Protein AF-A0A0B6Y4W6-F1 (afdb_monomer)

pLDDT: mean 71.16, std 20.3, range [39.34, 98.06]

Organism: NCBI:txid1028688

Secondary structure (DSSP, 8-state):
-PPPPP-----GGG-----SS---HHHHHHHHHH-GGGGGGTGGGTHHHHHHHHHHHHHHHHTTS-----PPPHHHHHHHHHT--SSTHHHHTTS--

Structure (mmCIF, N/CA/C/O backbone):
data_AF-A0A0B6Y4W6-F1
#
_entry.id   AF-A0A0B6Y4W6-F1
#
loop_
_atom_site.group_PDB
_atom_site.id
_atom_site.type_symbol
_atom_site.label_atom_id
_atom_site.label_alt_id
_atom_site.label_comp_id
_atom_site.label_asym_id
_atom_site.label_entity_id
_atom_site.label_seq_id
_atom_site.pdbx_PDB_ins_code
_atom_site.Cartn_x
_atom_site.Cartn_y
_atom_site.Cartn_z
_atom_site.occupancy
_atom_site.B_iso_or_equiv
_atom_site.auth_seq_id
_atom_site.auth_comp_id
_atom_site.auth_asym_id
_atom_site.auth_atom_id
_atom_site.pdbx_PDB_model_num
ATOM 1 N N . LEU A 1 1 ? -38.966 0.577 16.180 1.00 54.22 1 LEU A N 1
ATOM 2 C CA . LEU A 1 1 ? -37.700 0.574 15.420 1.00 54.22 1 LEU A CA 1
ATOM 3 C C . LEU A 1 1 ? -36.661 -0.004 16.363 1.00 54.22 1 LEU A C 1
ATOM 5 O O . LEU A 1 1 ? -36.236 0.704 17.265 1.00 54.22 1 LEU A O 1
ATOM 9 N N . GLU A 1 2 ? -36.397 -1.307 16.277 1.00 63.56 2 GLU A N 1
ATOM 10 C CA . GLU A 1 2 ? -35.343 -1.939 17.081 1.00 63.56 2 GLU A CA 1
ATOM 11 C C . GLU A 1 2 ? -33.990 -1.388 16.623 1.00 63.56 2 GLU A C 1
ATOM 13 O O . GLU A 1 2 ? -33.701 -1.360 15.427 1.00 63.56 2 GLU A O 1
ATOM 18 N N . GLY A 1 3 ? -33.205 -0.863 17.564 1.00 72.12 3 GLY A N 1
ATOM 19 C CA . GLY A 1 3 ? -31.846 -0.416 17.292 1.00 72.12 3 GLY A CA 1
ATOM 20 C C . GLY A 1 3 ? -30.966 -1.635 17.061 1.00 72.12 3 GLY A C 1
ATOM 21 O O . GLY A 1 3 ? -30.940 -2.538 17.890 1.00 72.12 3 GLY A O 1
ATOM 22 N N . HIS A 1 4 ? -30.275 -1.683 15.928 1.00 79.50 4 HIS A N 1
ATOM 23 C CA . HIS A 1 4 ? -29.267 -2.709 15.701 1.00 79.50 4 HIS A CA 1
ATOM 24 C C . HIS A 1 4 ? -28.071 -2.457 16.625 1.00 79.50 4 HIS A C 1
ATOM 26 O O . HIS A 1 4 ? -27.545 -1.343 16.653 1.00 79.50 4 HIS A O 1
ATOM 32 N N . ASP A 1 5 ? -27.629 -3.488 17.343 1.00 86.62 5 ASP A N 1
ATOM 33 C CA . ASP A 1 5 ? -26.395 -3.427 18.123 1.00 86.62 5 ASP A CA 1
ATOM 34 C C . ASP A 1 5 ? -25.192 -3.293 17.180 1.00 86.62 5 ASP A C 1
ATOM 36 O O . ASP A 1 5 ? -24.924 -4.157 16.342 1.00 86.62 5 ASP A O 1
ATOM 40 N N . VAL A 1 6 ? -24.464 -2.182 17.309 1.00 92.69 6 VAL A N 1
ATOM 41 C CA . VAL A 1 6 ? -23.238 -1.904 16.550 1.00 92.69 6 VAL A CA 1
ATOM 42 C C . VAL A 1 6 ? -22.036 -2.215 17.431 1.00 92.69 6 VAL A C 1
ATOM 44 O O . VAL A 1 6 ? -21.902 -1.668 18.523 1.00 92.69 6 VAL A O 1
ATOM 47 N N . THR A 1 7 ? -21.133 -3.061 16.933 1.00 94.44 7 THR A N 1
ATOM 48 C CA . THR A 1 7 ? -19.864 -3.378 17.603 1.00 94.44 7 THR A CA 1
ATOM 49 C C . THR A 1 7 ? -18.684 -2.936 16.740 1.00 94.44 7 THR A C 1
ATOM 51 O O . THR A 1 7 ? -18.634 -3.244 15.550 1.00 94.44 7 THR A O 1
ATOM 54 N N . THR A 1 8 ? -17.724 -2.233 17.345 1.00 96.25 8 THR A N 1
ATOM 55 C CA . THR A 1 8 ? -16.516 -1.716 16.682 1.00 96.25 8 THR A CA 1
ATOM 56 C C . THR A 1 8 ? -15.283 -2.488 17.143 1.00 96.25 8 THR A C 1
ATOM 58 O O . THR A 1 8 ? -15.087 -2.674 18.342 1.00 96.25 8 THR A O 1
ATOM 61 N N . TYR A 1 9 ? -14.418 -2.875 16.202 1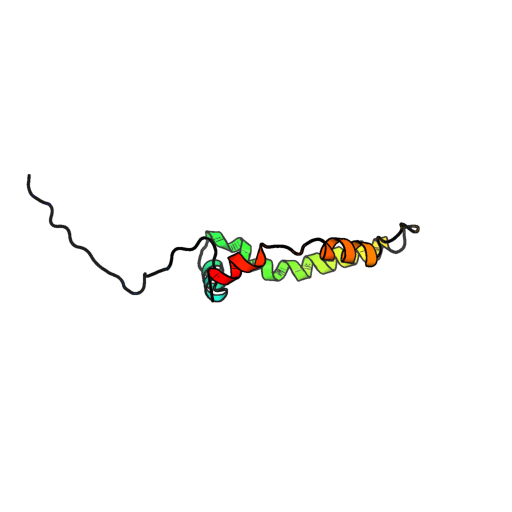.00 97.56 9 TYR A N 1
ATOM 62 C CA . TYR A 1 9 ? -13.138 -3.540 16.468 1.00 97.56 9 TYR A CA 1
ATOM 63 C C . TYR A 1 9 ? -11.980 -2.689 15.941 1.00 97.56 9 TYR A C 1
ATOM 65 O O . TYR A 1 9 ? -12.080 -2.105 14.862 1.00 97.56 9 TYR A O 1
ATOM 73 N N . VAL A 1 10 ? -10.888 -2.612 16.704 1.00 97.25 10 VAL A N 1
ATOM 74 C CA . VAL A 1 10 ? -9.723 -1.766 16.401 1.00 97.25 10 VAL A CA 1
ATOM 75 C C . VAL A 1 10 ? -8.476 -2.633 16.255 1.00 97.25 10 VAL A C 1
ATOM 77 O O . VAL A 1 10 ? -8.218 -3.481 17.105 1.00 97.25 10 VAL A O 1
ATOM 80 N N . PHE A 1 11 ? -7.689 -2.361 15.213 1.00 98.06 11 PHE A N 1
ATOM 81 C CA . PHE A 1 11 ? -6.428 -3.036 14.897 1.00 98.06 11 PHE A CA 1
ATOM 82 C C . PHE A 1 11 ? -5.289 -1.998 14.867 1.00 98.06 11 PHE A C 1
ATOM 84 O O . PHE A 1 11 ? -5.121 -1.294 13.866 1.00 98.06 11 PHE A O 1
ATOM 91 N N . PRO A 1 12 ? -4.538 -1.809 15.969 1.00 97.56 12 PRO A N 1
ATOM 92 C CA . PRO A 1 12 ? -3.479 -0.796 16.053 1.00 97.56 12 PRO A CA 1
ATOM 93 C C . PRO A 1 12 ? -2.369 -0.954 14.999 1.00 97.56 12 PRO A C 1
ATOM 95 O O . PRO A 1 12 ? -1.752 0.028 14.592 1.00 97.56 12 PRO A O 1
ATOM 98 N N . GLU A 1 13 ? -2.132 -2.173 14.522 1.00 97.44 13 GLU A N 1
ATOM 99 C CA . GLU A 1 13 ? -1.154 -2.508 13.486 1.00 97.44 13 GLU A CA 1
ATOM 100 C C . GLU A 1 13 ? -1.536 -2.000 12.087 1.00 97.44 13 GLU A C 1
ATOM 102 O O . GLU A 1 13 ? -0.681 -1.944 11.202 1.00 97.44 13 GLU A O 1
ATOM 107 N N . THR A 1 14 ? -2.798 -1.604 11.876 1.00 97.12 14 THR A N 1
ATOM 108 C CA . THR A 1 14 ? -3.284 -1.081 10.588 1.00 97.12 14 THR A CA 1
ATOM 109 C C . THR A 1 14 ? -3.333 0.447 10.536 1.00 97.12 14 THR A C 1
ATOM 111 O O . THR A 1 14 ? -3.919 1.009 9.611 1.00 97.12 14 THR A O 1
ATOM 114 N N . VAL A 1 15 ? -2.755 1.144 11.518 1.00 97.25 15 VAL A N 1
ATOM 115 C CA . VAL A 1 15 ? -2.677 2.612 11.515 1.00 97.25 15 VAL A CA 1
ATOM 116 C C . VAL A 1 15 ? -1.697 3.082 10.436 1.00 97.25 15 VAL A C 1
ATOM 118 O O . VAL A 1 15 ? -0.586 2.568 10.312 1.00 97.25 15 VAL A O 1
ATOM 121 N N . PHE A 1 16 ? -2.096 4.085 9.653 1.00 96.12 16 PHE A N 1
ATOM 122 C CA . PHE A 1 16 ? -1.257 4.689 8.618 1.00 96.12 16 PHE A CA 1
ATOM 123 C C . PHE A 1 16 ? -1.480 6.201 8.526 1.00 96.12 16 PHE A C 1
ATOM 125 O O . PHE A 1 16 ? -2.473 6.736 9.015 1.00 96.12 16 PHE A O 1
ATOM 132 N N . ILE A 1 17 ? -0.549 6.883 7.862 1.00 96.38 17 ILE A N 1
ATOM 133 C CA . ILE A 1 17 ? -0.642 8.309 7.547 1.00 96.38 17 ILE A CA 1
ATOM 134 C C . ILE A 1 17 ? -1.039 8.441 6.078 1.00 96.38 17 ILE A C 1
ATOM 136 O O . ILE A 1 17 ? -0.407 7.845 5.202 1.00 96.38 17 ILE A O 1
ATOM 140 N N . ALA A 1 18 ? -2.093 9.208 5.804 1.00 96.31 18 ALA A N 1
ATOM 141 C CA . ALA A 1 18 ? -2.467 9.555 4.440 1.00 96.31 18 ALA A CA 1
ATOM 142 C C . ALA A 1 18 ? -1.428 10.519 3.846 1.00 96.31 18 ALA A C 1
ATOM 144 O O . ALA A 1 18 ? -1.055 11.504 4.478 1.00 96.31 18 ALA A O 1
ATOM 145 N N . VAL A 1 19 ? -0.965 10.234 2.629 1.00 94.25 19 VAL A N 1
ATOM 146 C CA . VAL A 1 19 ? 0.063 11.019 1.933 1.00 94.25 19 VAL A CA 1
ATOM 147 C C . VAL A 1 19 ? -0.302 11.185 0.462 1.00 94.25 19 VAL A C 1
ATOM 149 O O . VAL A 1 19 ? -0.980 10.336 -0.112 1.00 94.25 19 VAL A O 1
ATOM 152 N N . THR A 1 20 ? 0.174 12.261 -0.162 1.00 95.75 20 THR A N 1
ATOM 153 C CA . THR A 1 20 ? 0.068 12.460 -1.618 1.00 95.75 20 THR A CA 1
ATOM 154 C C . THR A 1 20 ? 1.156 11.703 -2.383 1.00 95.75 20 THR A C 1
ATOM 156 O O . THR A 1 20 ? 0.939 11.308 -3.525 1.00 95.75 20 THR A O 1
ATOM 159 N N . ALA A 1 21 ? 2.306 11.460 -1.747 1.00 94.19 21 ALA A N 1
ATOM 160 C CA . ALA A 1 21 ? 3.410 10.660 -2.267 1.00 94.19 21 ALA A CA 1
ATOM 161 C C . ALA A 1 21 ? 4.182 9.991 -1.117 1.00 94.19 21 ALA A C 1
ATOM 163 O O . ALA A 1 21 ? 4.253 10.527 -0.008 1.00 94.19 21 ALA A O 1
ATOM 164 N N . TYR A 1 22 ? 4.775 8.822 -1.373 1.00 93.25 22 TYR A N 1
ATOM 165 C CA . TYR A 1 22 ? 5.616 8.148 -0.385 1.00 93.25 22 TYR A CA 1
ATOM 166 C C . TYR A 1 22 ? 6.914 8.924 -0.148 1.00 93.25 22 TYR A C 1
ATOM 168 O O . TYR A 1 22 ? 7.630 9.246 -1.088 1.00 93.25 22 TYR A O 1
ATOM 176 N N . GLN A 1 23 ? 7.240 9.159 1.122 1.00 94.12 23 GLN A N 1
ATOM 177 C CA . GLN A 1 23 ? 8.529 9.729 1.533 1.00 94.12 23 GLN A CA 1
ATOM 178 C C . GLN A 1 23 ? 9.559 8.628 1.831 1.00 94.12 23 GLN A C 1
ATOM 180 O O . GLN A 1 23 ? 10.724 8.712 1.454 1.00 94.12 23 GLN A O 1
ATOM 185 N N . ASN A 1 24 ? 9.121 7.541 2.477 1.00 92.38 24 ASN A N 1
ATOM 186 C CA . ASN A 1 2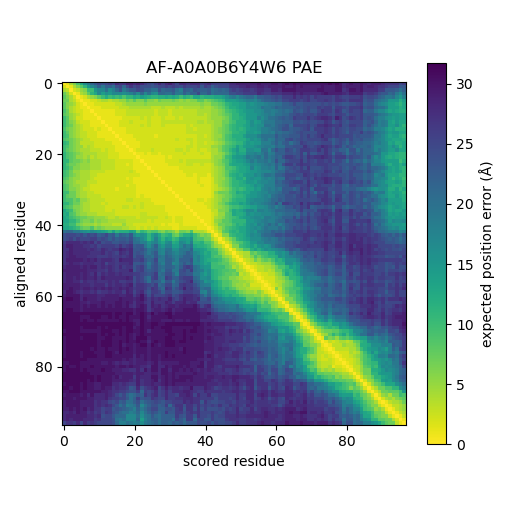4 ? 9.994 6.439 2.870 1.00 92.38 24 ASN A CA 1
ATOM 187 C C . ASN A 1 24 ? 10.203 5.442 1.713 1.00 92.38 24 ASN A C 1
ATOM 189 O O . ASN A 1 24 ? 9.267 4.773 1.259 1.00 92.38 24 ASN A O 1
ATOM 193 N N . GLN A 1 25 ? 11.455 5.291 1.276 1.00 93.50 25 GLN A N 1
ATOM 194 C CA . GLN A 1 25 ? 11.826 4.387 0.182 1.00 93.50 25 GLN A CA 1
ATOM 195 C C . GLN A 1 25 ? 11.667 2.903 0.534 1.00 93.50 25 GLN A C 1
ATOM 197 O O . GLN A 1 25 ? 11.322 2.108 -0.338 1.00 93.50 25 GLN A O 1
ATOM 202 N N . LEU A 1 26 ? 11.834 2.514 1.802 1.00 95.88 26 LEU A N 1
ATOM 203 C CA . LEU A 1 26 ? 11.595 1.134 2.238 1.00 95.88 26 LEU A CA 1
ATOM 204 C C . LEU A 1 26 ? 10.115 0.769 2.124 1.00 95.88 26 LEU A C 1
ATOM 206 O O . LEU A 1 26 ? 9.787 -0.322 1.666 1.00 95.88 26 LEU A O 1
ATOM 210 N N . ILE A 1 27 ? 9.219 1.699 2.471 1.00 95.81 27 ILE A N 1
ATOM 211 C CA . ILE A 1 27 ? 7.777 1.512 2.272 1.00 95.81 27 ILE A CA 1
ATOM 212 C C . ILE A 1 27 ? 7.453 1.446 0.782 1.00 95.81 27 ILE A C 1
ATOM 214 O O . ILE A 1 27 ? 6.702 0.569 0.367 1.00 95.81 27 ILE A O 1
ATOM 218 N N . THR A 1 28 ? 8.050 2.318 -0.031 1.00 95.44 28 THR A N 1
ATOM 219 C CA . THR A 1 28 ? 7.869 2.298 -1.491 1.00 95.44 28 THR A CA 1
ATOM 220 C C . THR A 1 28 ? 8.278 0.948 -2.076 1.00 95.44 28 THR A C 1
ATOM 222 O O . THR A 1 28 ? 7.488 0.322 -2.783 1.00 95.44 28 THR A O 1
ATOM 225 N N . LYS A 1 29 ? 9.461 0.443 -1.708 1.00 94.69 29 LYS A N 1
ATOM 226 C CA . LYS A 1 29 ? 9.944 -0.878 -2.119 1.00 94.69 29 LYS A CA 1
ATOM 227 C C . LYS A 1 29 ? 9.014 -1.996 -1.654 1.00 94.69 29 LYS A C 1
ATOM 229 O O . LYS A 1 29 ? 8.570 -2.788 -2.476 1.00 94.69 29 LYS A O 1
ATOM 234 N N . LEU A 1 30 ? 8.634 -2.009 -0.375 1.00 96.50 30 LEU A N 1
ATOM 235 C CA . LEU A 1 30 ? 7.693 -2.994 0.164 1.00 96.50 30 LEU A CA 1
ATOM 236 C C . LEU A 1 30 ? 6.367 -2.994 -0.610 1.00 96.50 30 LEU A C 1
ATOM 238 O O . LEU A 1 30 ? 5.816 -4.058 -0.903 1.00 96.50 30 LEU A O 1
ATOM 242 N N . LYS A 1 31 ? 5.853 -1.807 -0.955 1.00 96.50 31 LYS A N 1
ATOM 243 C CA . LYS A 1 31 ? 4.622 -1.650 -1.736 1.00 96.50 31 LYS A CA 1
ATOM 244 C C . LYS A 1 31 ? 4.794 -2.155 -3.171 1.00 96.50 31 LYS A C 1
ATOM 246 O O . LYS A 1 31 ? 3.893 -2.843 -3.642 1.00 96.50 31 LYS A O 1
ATOM 251 N N . ILE A 1 32 ? 5.921 -1.889 -3.833 1.00 95.44 32 ILE A N 1
ATOM 252 C CA . ILE A 1 32 ? 6.240 -2.426 -5.172 1.00 95.4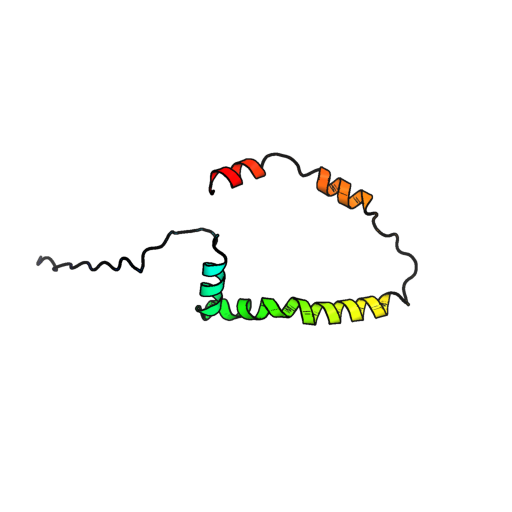4 32 ILE A CA 1
ATOM 253 C C . ILE A 1 32 ? 6.342 -3.960 -5.146 1.00 95.44 32 ILE A C 1
ATOM 255 O O . ILE A 1 32 ? 5.777 -4.651 -6.002 1.00 95.44 32 ILE A O 1
ATOM 259 N N . ASP A 1 33 ? 7.024 -4.507 -4.142 1.00 96.00 33 ASP A N 1
ATOM 260 C CA . ASP A 1 33 ? 7.255 -5.945 -4.017 1.00 96.00 33 ASP A CA 1
ATOM 261 C C . ASP A 1 33 ? 5.956 -6.691 -3.692 1.00 96.00 33 ASP A C 1
ATOM 263 O O . ASP A 1 33 ? 5.691 -7.749 -4.259 1.00 96.00 33 ASP A O 1
ATOM 267 N N . SER A 1 34 ? 5.092 -6.122 -2.850 1.00 97.31 34 SER A N 1
ATOM 268 C CA . SER A 1 34 ? 3.907 -6.824 -2.334 1.00 97.31 34 SER A CA 1
ATOM 269 C C . SER A 1 34 ? 2.633 -6.602 -3.156 1.00 97.31 34 SER A C 1
ATOM 271 O O . SER A 1 34 ? 1.774 -7.479 -3.190 1.00 97.31 34 SER A O 1
ATOM 273 N N . ASN A 1 35 ? 2.468 -5.447 -3.813 1.00 96.31 35 ASN A N 1
ATOM 274 C CA . ASN A 1 35 ? 1.233 -5.111 -4.528 1.00 96.31 35 ASN A CA 1
ATOM 275 C C . ASN A 1 35 ? 1.240 -5.659 -5.974 1.00 96.31 35 ASN A C 1
ATOM 277 O O . ASN A 1 35 ? 2.048 -5.196 -6.785 1.00 96.31 35 ASN A O 1
ATOM 281 N N . PRO A 1 36 ? 0.312 -6.558 -6.369 1.00 96.88 36 PRO A N 1
ATOM 282 C CA . PRO A 1 36 ? 0.254 -7.100 -7.732 1.00 96.88 36 PRO A CA 1
ATOM 283 C C . PRO A 1 36 ? 0.099 -6.041 -8.832 1.00 96.88 36 PRO A C 1
ATOM 285 O O . PRO A 1 36 ? 0.615 -6.220 -9.938 1.00 96.88 36 PRO A O 1
ATOM 288 N N . PHE A 1 37 ? -0.568 -4.923 -8.532 1.00 96.31 37 PHE A N 1
ATOM 289 C CA . PHE A 1 37 ? -0.778 -3.826 -9.482 1.00 96.31 37 PHE A CA 1
ATOM 290 C C . PHE A 1 37 ? 0.487 -2.986 -9.726 1.00 96.31 37 PHE A C 1
ATOM 292 O O . PHE A 1 37 ? 0.549 -2.248 -10.703 1.00 96.31 37 PHE A O 1
ATOM 299 N N . ALA A 1 38 ? 1.512 -3.125 -8.879 1.00 94.00 38 ALA A N 1
ATOM 300 C CA . ALA A 1 38 ? 2.772 -2.389 -8.973 1.00 94.00 38 ALA A CA 1
ATOM 301 C C . ALA A 1 38 ? 3.916 -3.203 -9.612 1.00 94.00 38 ALA A C 1
ATOM 303 O O . ALA A 1 38 ? 5.054 -2.737 -9.653 1.00 94.00 38 ALA A O 1
ATOM 304 N N . LYS A 1 39 ? 3.647 -4.409 -10.139 1.00 92.25 39 LYS A N 1
ATOM 305 C CA . LYS A 1 39 ? 4.691 -5.333 -10.624 1.00 92.25 39 LYS A CA 1
ATOM 306 C C . LYS A 1 39 ? 5.615 -4.754 -11.706 1.00 92.25 39 LYS A C 1
ATOM 308 O O . LYS A 1 39 ? 6.776 -5.135 -11.751 1.00 92.25 39 LYS A O 1
ATOM 313 N N . GLY A 1 40 ? 5.129 -3.825 -12.537 1.00 92.38 40 GLY A N 1
ATOM 314 C CA . GLY A 1 40 ? 5.926 -3.198 -13.603 1.00 92.38 40 GLY A CA 1
ATOM 315 C C . GLY A 1 40 ? 7.109 -2.371 -13.089 1.00 92.38 40 GLY A C 1
ATOM 316 O O . GLY A 1 40 ? 8.081 -2.186 -13.808 1.00 92.38 40 GLY A O 1
ATOM 317 N N . PHE A 1 41 ? 7.064 -1.936 -11.827 1.00 90.62 41 PHE A N 1
ATOM 318 C CA . PHE A 1 41 ? 8.139 -1.171 -11.196 1.00 90.62 41 PHE A CA 1
ATOM 319 C C . PHE A 1 41 ? 9.218 -2.053 -10.549 1.00 90.62 41 PHE A C 1
ATOM 321 O O . PHE A 1 41 ? 10.223 -1.529 -10.076 1.00 90.62 41 PHE A O 1
ATOM 328 N N . ARG A 1 42 ? 9.046 -3.384 -10.526 1.00 92.00 42 ARG A N 1
ATOM 329 C CA . ARG A 1 42 ? 10.054 -4.323 -9.992 1.00 92.00 42 ARG A CA 1
ATOM 330 C C . ARG A 1 42 ? 11.271 -4.414 -10.920 1.00 92.00 42 ARG A C 1
ATOM 332 O O . ARG A 1 42 ? 12.415 -4.369 -10.468 1.00 92.00 42 ARG A O 1
ATOM 339 N N . ASP A 1 43 ? 11.006 -4.475 -12.224 1.00 76.75 43 ASP A N 1
ATOM 340 C CA . ASP A 1 43 ? 12.013 -4.683 -13.270 1.00 76.75 43 ASP A CA 1
ATOM 341 C C . ASP A 1 43 ? 12.678 -3.384 -13.754 1.00 76.75 43 ASP A C 1
ATOM 343 O O . ASP A 1 43 ? 13.725 -3.442 -14.392 1.00 76.75 43 ASP A O 1
ATOM 347 N N . SER A 1 44 ? 12.144 -2.200 -13.418 1.00 61.19 44 SER A N 1
ATOM 348 C CA . SER A 1 44 ? 12.770 -0.906 -13.758 1.00 61.19 44 SER A CA 1
ATOM 349 C C . SER A 1 44 ? 14.156 -0.706 -13.130 1.00 61.19 44 SER A C 1
ATOM 351 O O . SER A 1 44 ? 14.908 0.150 -13.583 1.00 61.19 44 SER A O 1
ATOM 3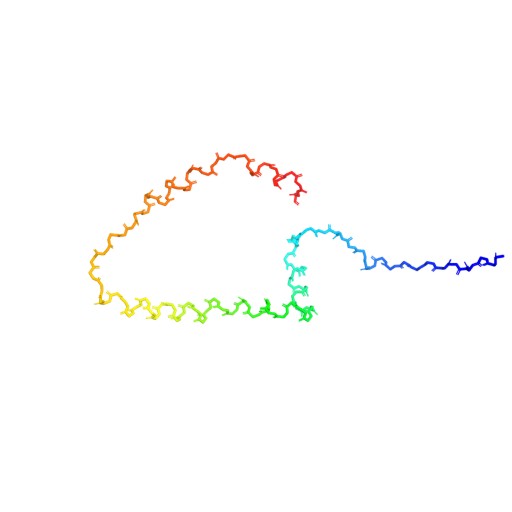53 N N . SER A 1 45 ? 14.535 -1.521 -12.141 1.00 58.19 45 SER A N 1
ATOM 354 C CA . SER A 1 45 ? 15.922 -1.617 -11.668 1.00 58.19 45 SER A CA 1
ATOM 355 C C . SER A 1 45 ? 16.891 -2.160 -12.735 1.00 58.19 45 SER A C 1
ATOM 357 O O . SER A 1 45 ? 18.080 -1.864 -12.678 1.00 58.19 45 SER A O 1
ATOM 359 N N . ARG A 1 46 ? 16.399 -2.912 -13.731 1.00 57.09 46 ARG A N 1
ATOM 360 C CA . ARG A 1 46 ? 17.201 -3.631 -14.739 1.00 57.09 46 ARG A CA 1
ATOM 361 C C . ARG A 1 46 ? 17.279 -2.940 -16.102 1.00 57.09 46 ARG A C 1
ATOM 363 O O . ARG A 1 46 ? 18.210 -3.198 -16.856 1.00 57.09 46 ARG A O 1
ATOM 370 N N . LEU A 1 47 ? 16.332 -2.058 -16.431 1.00 56.59 47 LEU A N 1
ATOM 371 C CA . LEU A 1 47 ? 16.279 -1.411 -17.754 1.00 56.59 47 LEU A CA 1
ATOM 372 C C . LEU A 1 47 ? 17.460 -0.459 -18.011 1.00 56.59 47 L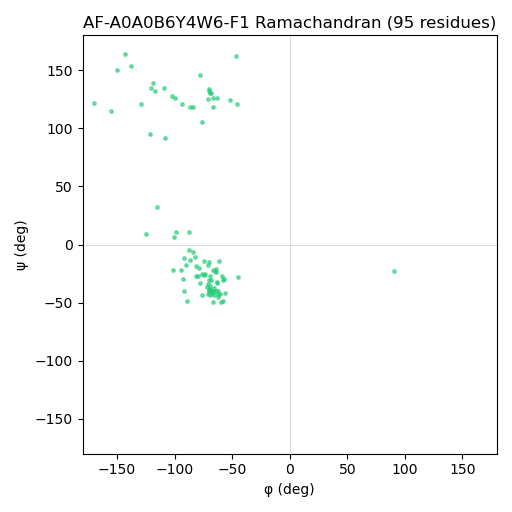EU A C 1
ATOM 374 O O . LEU A 1 47 ? 17.826 -0.231 -19.156 1.00 56.59 47 LEU A O 1
ATOM 378 N N . THR A 1 48 ? 18.123 0.042 -16.962 1.00 58.59 48 THR A N 1
ATOM 379 C CA . THR A 1 48 ? 19.279 0.936 -17.145 1.00 58.59 48 THR A CA 1
ATOM 380 C C . THR A 1 48 ? 20.532 0.244 -17.686 1.00 58.59 48 THR A C 1
ATOM 382 O O . THR A 1 48 ? 21.416 0.939 -18.175 1.00 58.59 48 THR A O 1
ATOM 385 N N . GLU A 1 49 ? 20.641 -1.086 -17.615 1.00 57.03 49 GLU A N 1
ATOM 386 C CA . GLU A 1 49 ? 21.804 -1.806 -18.159 1.00 57.03 49 GLU A CA 1
ATOM 387 C C . GLU A 1 49 ? 21.596 -2.186 -19.626 1.00 57.03 49 GLU A C 1
ATOM 389 O O . GLU A 1 49 ? 22.430 -1.856 -20.464 1.00 57.03 49 GLU A O 1
ATOM 394 N N . PHE A 1 50 ? 20.448 -2.782 -19.963 1.00 56.38 50 PHE A N 1
ATOM 395 C CA . PHE A 1 50 ? 20.195 -3.261 -21.326 1.00 56.38 50 PHE A CA 1
ATOM 396 C C . PHE A 1 50 ? 19.997 -2.112 -22.330 1.00 56.38 50 PHE A C 1
ATOM 398 O O . PHE A 1 50 ? 20.534 -2.149 -23.438 1.00 56.38 50 PHE A O 1
ATOM 405 N N . ASP A 1 51 ? 19.295 -1.042 -21.939 1.00 59.44 51 ASP A N 1
ATOM 406 C CA . ASP A 1 51 ? 19.090 0.108 -22.829 1.00 59.44 51 ASP A CA 1
ATOM 407 C C . ASP A 1 51 ? 20.359 0.969 -22.968 1.00 59.44 51 ASP A C 1
ATOM 409 O O . ASP A 1 51 ? 20.555 1.592 -24.014 1.00 59.44 51 ASP A O 1
ATOM 413 N N . ARG A 1 52 ? 21.265 0.973 -21.970 1.00 59.72 52 ARG A N 1
ATOM 414 C CA . ARG A 1 52 ? 22.559 1.677 -22.076 1.00 59.72 52 ARG A CA 1
ATOM 415 C C . ARG A 1 52 ? 23.458 1.048 -23.126 1.00 59.72 52 ARG A C 1
ATOM 417 O O . ARG A 1 52 ? 23.945 1.778 -23.980 1.00 59.72 52 ARG A O 1
ATOM 424 N N . GLU A 1 53 ? 23.647 -0.270 -23.100 1.00 60.94 53 GLU A N 1
ATOM 425 C CA . GLU A 1 53 ? 24.510 -0.950 -24.080 1.00 60.94 53 GLU A CA 1
ATOM 426 C C . GLU A 1 53 ? 23.974 -0.787 -25.506 1.00 60.94 53 GLU A C 1
ATOM 428 O O . GLU A 1 53 ? 24.728 -0.528 -26.446 1.00 60.94 53 GLU A O 1
ATOM 433 N N . THR A 1 54 ? 22.651 -0.863 -25.669 1.00 66.19 54 THR A N 1
ATOM 434 C CA . THR A 1 54 ? 22.006 -0.689 -26.975 1.00 66.19 54 THR A CA 1
ATOM 435 C C . THR A 1 54 ? 22.157 0.748 -27.487 1.00 66.19 54 THR A C 1
ATOM 437 O O . THR A 1 54 ? 22.445 0.960 -28.667 1.00 66.19 54 THR A O 1
ATOM 440 N N . MET A 1 55 ? 22.026 1.746 -26.605 1.00 62.78 55 MET A N 1
ATOM 441 C CA . MET A 1 55 ? 22.232 3.156 -26.947 1.00 62.78 55 MET A CA 1
ATOM 442 C C . MET A 1 55 ? 23.707 3.464 -27.235 1.00 62.78 55 MET A C 1
ATOM 444 O O . MET A 1 55 ? 24.005 4.131 -28.223 1.00 62.78 55 MET A O 1
ATOM 448 N N . GLU A 1 56 ? 24.638 2.945 -26.432 1.00 62.66 56 GLU A N 1
ATOM 449 C CA . GLU A 1 56 ? 26.080 3.085 -26.664 1.00 62.66 56 GLU A CA 1
ATOM 450 C C . GLU A 1 56 ? 26.494 2.461 -27.997 1.00 62.66 56 GLU A C 1
ATOM 452 O O . GLU A 1 56 ? 27.227 3.091 -28.756 1.00 62.66 56 GLU A O 1
ATOM 457 N N . SER A 1 57 ? 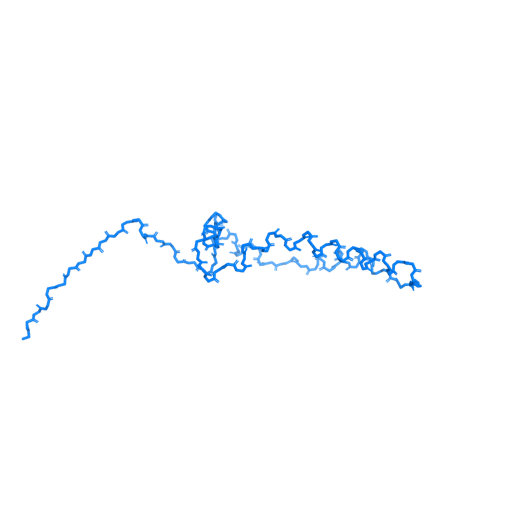25.967 1.280 -28.335 1.00 65.62 57 SER A N 1
ATOM 458 C CA . SER A 1 57 ? 26.214 0.621 -29.622 1.00 65.62 57 SER A CA 1
ATOM 459 C C . SER A 1 57 ? 25.705 1.452 -30.811 1.00 65.62 57 SER A C 1
ATOM 461 O O . SER A 1 57 ? 26.417 1.626 -31.805 1.00 65.62 57 SER A O 1
ATOM 463 N N . LEU A 1 58 ? 24.511 2.045 -30.695 1.00 67.19 58 LEU A N 1
ATOM 464 C CA . LEU A 1 58 ? 23.946 2.936 -31.718 1.00 67.19 58 LEU A CA 1
ATOM 465 C C . LEU A 1 58 ? 24.750 4.237 -31.877 1.00 67.19 58 LEU A C 1
ATOM 467 O O . LEU A 1 58 ? 24.944 4.709 -33.001 1.00 67.19 58 LEU A O 1
ATOM 471 N N . LEU A 1 59 ? 25.260 4.801 -30.779 1.00 66.88 59 LEU A N 1
ATOM 472 C CA . LEU A 1 59 ? 26.118 5.990 -30.795 1.00 66.88 59 LEU A CA 1
ATOM 473 C C . LEU A 1 59 ? 27.508 5.688 -31.376 1.00 66.88 59 LEU A C 1
ATOM 475 O O . LEU A 1 59 ? 28.030 6.488 -32.157 1.00 66.88 59 LEU A O 1
ATOM 479 N N . HIS A 1 60 ? 28.080 4.519 -31.070 1.00 63.88 60 HIS A N 1
ATOM 480 C CA . HIS A 1 60 ? 29.376 4.084 -31.601 1.00 63.88 60 HIS A CA 1
ATOM 481 C C . HIS A 1 60 ? 29.353 3.923 -33.125 1.00 63.88 60 HIS A C 1
ATOM 483 O O . HIS A 1 60 ? 30.340 4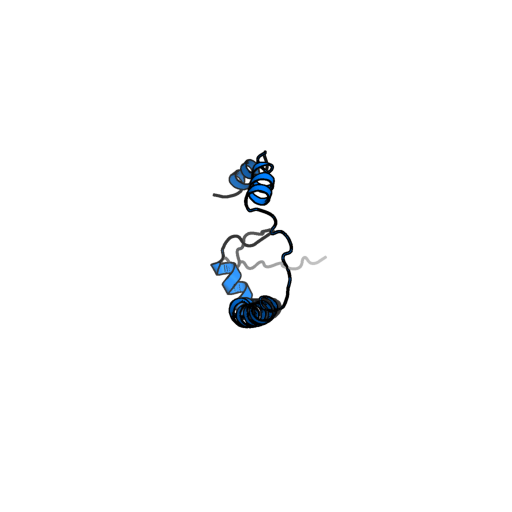.208 -33.797 1.00 63.88 60 HIS A O 1
ATOM 489 N N . ASN A 1 61 ? 28.216 3.512 -33.691 1.00 56.53 61 ASN A N 1
ATOM 490 C CA . ASN A 1 61 ? 28.066 3.355 -35.136 1.00 56.53 61 ASN A CA 1
ATOM 491 C C . ASN A 1 61 ? 27.840 4.699 -35.864 1.00 56.53 61 ASN A C 1
ATOM 493 O O . ASN A 1 61 ? 28.081 4.812 -37.066 1.00 56.53 61 ASN A O 1
ATOM 497 N N . HIS A 1 62 ? 27.398 5.739 -35.147 1.00 57.97 62 HIS A N 1
ATOM 498 C CA . HIS A 1 62 ? 27.137 7.068 -35.707 1.00 57.97 62 HIS A CA 1
ATOM 499 C C . HIS A 1 62 ? 28.336 8.027 -35.670 1.00 57.97 62 HIS A C 1
ATOM 501 O O . HIS A 1 62 ? 28.335 9.004 -36.424 1.00 57.97 62 HIS A O 1
ATOM 507 N N . SER A 1 63 ? 29.365 7.759 -34.862 1.00 54.91 63 SER A N 1
ATOM 508 C CA . SER A 1 63 ? 30.562 8.610 -34.761 1.00 54.91 63 SER A CA 1
ATOM 509 C C . SER A 1 63 ? 31.442 8.576 -36.018 1.00 54.91 63 SER A C 1
ATOM 511 O O . SER A 1 63 ? 32.085 9.572 -36.344 1.00 54.91 63 SER A O 1
ATOM 513 N N . TYR A 1 64 ? 31.421 7.482 -36.785 1.00 56.09 64 TYR A N 1
ATOM 514 C CA . TYR A 1 64 ? 32.231 7.348 -38.002 1.00 56.09 64 TYR A CA 1
ATOM 515 C C . TYR A 1 64 ? 31.616 8.004 -39.250 1.00 56.09 64 TYR A C 1
ATOM 517 O O . TYR A 1 64 ? 32.297 8.120 -40.267 1.00 56.09 64 TYR A O 1
ATOM 525 N N . ALA A 1 65 ? 30.347 8.432 -39.204 1.00 55.06 65 ALA A N 1
ATOM 526 C CA . ALA A 1 65 ? 29.591 8.797 -40.408 1.00 55.06 65 ALA A CA 1
ATOM 527 C C . ALA A 1 65 ? 28.971 10.209 -40.415 1.00 55.06 65 ALA A C 1
ATOM 529 O O . ALA A 1 65 ? 28.199 10.510 -41.328 1.00 55.06 65 ALA A O 1
ATOM 530 N N . ARG A 1 66 ? 29.279 11.103 -39.459 1.00 47.81 66 ARG A N 1
ATOM 531 C CA . ARG A 1 66 ? 28.748 12.482 -39.490 1.00 47.81 66 ARG A CA 1
ATOM 532 C C . ARG A 1 66 ? 29.798 13.587 -39.339 1.00 47.81 66 ARG A C 1
ATOM 534 O O . ARG A 1 66 ? 30.483 13.703 -38.334 1.00 47.81 66 ARG A O 1
ATOM 541 N N . SER A 1 67 ? 29.826 14.432 -40.370 1.00 48.41 67 SER A N 1
ATOM 542 C CA . SER A 1 67 ? 30.408 15.774 -40.482 1.00 48.41 67 SER A CA 1
ATOM 543 C C . SER A 1 67 ? 30.065 16.698 -39.289 1.00 48.41 67 SER A C 1
ATOM 545 O O . SER A 1 67 ? 29.099 16.433 -38.571 1.00 48.41 67 SER A O 1
ATOM 547 N N . PRO A 1 68 ? 30.798 17.813 -39.076 1.00 47.91 68 PRO A N 1
ATOM 548 C CA . PRO A 1 68 ? 30.810 18.538 -37.809 1.00 47.91 68 PRO A CA 1
ATOM 549 C C . PRO A 1 68 ? 29.538 19.375 -37.629 1.00 47.91 68 PRO A C 1
ATOM 551 O O . PRO A 1 68 ? 29.377 20.433 -38.236 1.00 47.91 68 PRO A O 1
ATOM 554 N N . ILE A 1 69 ? 28.636 18.916 -36.766 1.00 47.97 69 ILE A N 1
ATOM 555 C CA . ILE A 1 69 ? 27.538 19.726 -36.233 1.00 47.97 69 ILE A CA 1
ATOM 556 C C . ILE A 1 69 ? 28.038 20.309 -34.908 1.00 47.97 69 ILE A C 1
ATOM 558 O O . ILE A 1 69 ? 28.457 19.558 -34.031 1.00 47.97 69 ILE A O 1
ATOM 562 N N . ARG A 1 70 ? 28.059 21.647 -34.796 1.00 49.53 70 ARG A N 1
ATOM 563 C CA . ARG A 1 70 ? 28.476 22.388 -33.592 1.00 49.53 70 ARG A CA 1
ATOM 564 C C . ARG A 1 70 ? 27.834 21.781 -32.343 1.00 49.53 70 ARG A C 1
ATOM 566 O O . ARG A 1 70 ? 26.611 21.751 -32.241 1.00 49.53 70 ARG A O 1
ATOM 573 N N . ALA A 1 71 ? 28.664 21.344 -31.400 1.00 52.03 71 ALA A N 1
ATOM 574 C CA . ALA A 1 71 ? 28.220 21.039 -30.051 1.00 52.03 71 ALA A CA 1
ATOM 575 C C . ALA A 1 71 ? 27.696 22.334 -29.415 1.00 52.03 71 ALA A C 1
ATOM 577 O O . ALA A 1 71 ? 28.406 23.341 -29.410 1.00 52.03 71 ALA A O 1
ATOM 578 N N . PHE A 1 72 ? 26.459 22.312 -28.914 1.00 44.28 72 PHE A N 1
ATOM 579 C CA . PHE A 1 72 ? 26.018 23.280 -27.911 1.00 44.28 72 PHE A CA 1
ATOM 580 C C . PHE A 1 72 ? 27.048 23.255 -26.783 1.00 44.28 72 PHE A C 1
ATOM 582 O O . PHE A 1 72 ? 27.406 22.180 -26.294 1.00 44.28 72 PHE A O 1
ATOM 589 N N . SER A 1 73 ? 27.607 24.415 -26.461 1.00 62.12 73 SER A N 1
ATOM 590 C CA . SER A 1 73 ? 28.718 24.482 -25.517 1.00 62.12 73 SER A CA 1
ATOM 591 C C . SER A 1 73 ? 28.193 24.350 -24.090 1.00 62.12 73 SER A C 1
ATOM 593 O O . SER A 1 73 ? 27.119 24.852 -23.771 1.00 62.12 73 SER A O 1
ATOM 595 N N . GLU A 1 74 ? 28.977 23.715 -23.219 1.00 52.47 74 GLU A N 1
ATOM 596 C CA . GLU A 1 74 ? 28.757 23.618 -21.762 1.00 52.47 74 GLU A CA 1
ATOM 597 C C . GLU A 1 74 ? 28.361 24.965 -21.121 1.00 52.47 74 GLU A C 1
ATOM 599 O O . GLU A 1 74 ? 27.613 25.016 -20.149 1.00 52.47 74 GLU A O 1
ATOM 604 N N . ILE A 1 75 ? 28.805 26.067 -21.729 1.00 53.72 75 ILE A N 1
ATOM 605 C CA . ILE A 1 75 ? 28.553 27.447 -21.317 1.00 53.72 75 ILE A CA 1
ATOM 606 C C . ILE A 1 75 ? 27.058 27.805 -21.406 1.00 53.72 75 ILE A C 1
ATOM 608 O O . ILE A 1 75 ? 26.537 28.451 -20.502 1.00 53.72 75 ILE A O 1
ATOM 612 N N . GLU A 1 76 ? 26.351 27.350 -22.445 1.00 57.03 76 GLU A N 1
ATOM 613 C CA . GLU A 1 76 ? 24.928 27.663 -22.668 1.00 57.03 76 GLU A CA 1
ATOM 614 C C . GLU A 1 76 ? 24.003 26.860 -21.728 1.00 57.03 76 GLU A C 1
ATOM 616 O O . GLU A 1 76 ? 22.904 27.307 -21.394 1.00 57.03 76 GLU A O 1
ATOM 621 N N . PHE A 1 77 ? 24.450 25.691 -21.252 1.00 59.88 77 PHE A N 1
ATOM 622 C CA . PHE A 1 77 ? 23.717 24.871 -20.277 1.00 59.88 77 PHE A CA 1
ATOM 623 C C . PHE A 1 77 ? 23.814 25.446 -18.857 1.00 59.88 77 PHE A C 1
ATOM 625 O O . PHE A 1 77 ? 22.809 25.564 -18.152 1.00 59.88 77 PHE A O 1
ATOM 632 N N . GLU A 1 78 ? 25.013 25.880 -18.468 1.00 54.84 78 GLU A N 1
ATOM 633 C CA . GLU A 1 78 ? 25.265 26.538 -17.182 1.00 54.84 78 GLU A CA 1
ATOM 634 C C . GLU A 1 78 ? 24.513 27.875 -17.053 1.00 54.84 78 GLU A C 1
ATOM 636 O O . GLU A 1 78 ? 24.057 28.248 -15.969 1.00 54.84 78 GLU A O 1
ATOM 641 N N . GLU A 1 79 ? 24.313 28.592 -18.163 1.00 55.47 79 GLU A N 1
ATOM 642 C CA . GLU A 1 79 ? 23.535 29.837 -18.192 1.00 55.47 79 GLU A CA 1
ATOM 643 C C . GLU A 1 79 ? 22.032 29.596 -17.955 1.00 55.47 79 GLU A C 1
ATOM 645 O O . GLU A 1 79 ? 21.374 30.370 -17.253 1.00 55.47 79 GLU A O 1
ATOM 650 N N . ALA A 1 80 ? 21.496 28.478 -18.457 1.00 55.59 80 ALA A N 1
ATOM 651 C CA . ALA A 1 80 ? 20.107 28.077 -18.234 1.00 55.59 80 ALA A CA 1
ATOM 652 C C . ALA A 1 80 ? 19.845 27.618 -16.788 1.00 55.59 80 ALA A C 1
ATOM 654 O O . ALA A 1 80 ? 18.763 27.866 -16.246 1.00 55.59 80 ALA A O 1
ATOM 655 N N . LEU A 1 81 ? 20.831 26.983 -16.145 1.00 56.81 81 LEU A N 1
ATOM 656 C CA . LEU A 1 81 ? 20.750 26.567 -14.741 1.00 56.81 81 LEU A CA 1
ATOM 657 C C . LEU A 1 81 ? 20.833 27.753 -13.775 1.00 56.81 81 LEU A C 1
ATOM 659 O O . LEU A 1 81 ? 20.111 27.786 -12.779 1.00 56.81 81 LEU A O 1
ATOM 663 N N . ARG A 1 82 ? 21.642 28.766 -14.102 1.00 55.69 82 ARG A N 1
ATOM 664 C CA . ARG A 1 82 ? 21.805 29.979 -13.284 1.00 55.69 82 ARG A CA 1
ATOM 665 C C . ARG A 1 82 ? 20.528 30.821 -13.186 1.00 55.69 82 ARG A C 1
ATOM 667 O O . ARG A 1 82 ? 20.362 31.582 -12.241 1.00 55.69 82 ARG A O 1
ATOM 674 N N . ASN A 1 83 ? 19.612 30.684 -14.144 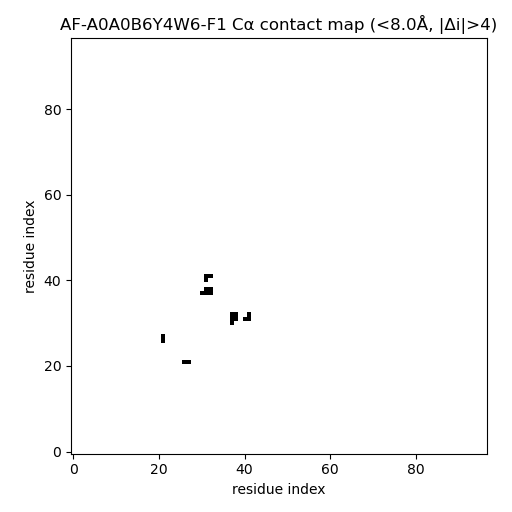1.00 53.47 83 ASN A N 1
ATOM 675 C CA . ASN A 1 83 ? 18.391 31.490 -14.213 1.00 53.47 83 ASN A CA 1
ATOM 676 C C . ASN A 1 83 ? 17.208 30.901 -13.416 1.00 53.47 83 ASN A C 1
ATOM 678 O O . ASN A 1 83 ? 16.074 31.361 -13.556 1.00 53.47 83 ASN A O 1
ATOM 682 N N . LYS A 1 84 ? 17.452 29.873 -12.590 1.00 52.38 84 LYS A N 1
ATOM 683 C CA . LYS A 1 84 ? 16.415 29.135 -11.855 1.00 52.38 84 LYS A CA 1
ATOM 684 C C . LYS A 1 84 ? 16.511 29.271 -10.331 1.00 52.38 84 LYS A C 1
ATOM 686 O O . LYS A 1 84 ? 16.108 28.367 -9.611 1.00 52.38 84 LYS A O 1
ATOM 691 N N . ASP A 1 85 ? 16.970 30.421 -9.842 1.00 60.69 85 ASP A N 1
ATOM 692 C CA . ASP A 1 85 ? 16.980 30.741 -8.412 1.00 60.69 85 ASP A CA 1
ATOM 693 C C . ASP A 1 85 ? 15.939 31.809 -8.059 1.00 60.69 85 ASP A C 1
ATOM 695 O O . ASP A 1 85 ? 16.218 33.009 -8.055 1.00 60.69 85 ASP A O 1
ATOM 699 N N . SER A 1 86 ? 14.724 31.385 -7.697 1.00 57.12 86 SER A N 1
ATOM 700 C CA . SER A 1 86 ? 13.932 32.129 -6.710 1.00 57.12 86 SER A CA 1
ATOM 701 C C . SER A 1 86 ? 12.684 31.374 -6.248 1.00 57.12 86 SER A C 1
ATOM 703 O O . SER A 1 86 ? 11.765 31.147 -7.025 1.00 57.12 86 SER A O 1
ATOM 705 N N . LYS A 1 87 ? 12.620 31.148 -4.930 1.00 49.81 87 LYS A N 1
ATOM 706 C CA . LYS A 1 87 ? 11.418 31.029 -4.072 1.00 49.81 87 LYS A CA 1
ATOM 707 C C . LYS A 1 87 ? 10.771 29.662 -3.834 1.00 49.81 87 LYS A C 1
ATOM 709 O O . LYS A 1 87 ? 10.201 29.506 -2.757 1.00 49.81 87 LYS A O 1
ATOM 714 N N . ASP A 1 88 ? 10.943 28.656 -4.683 1.00 53.62 88 ASP A N 1
ATOM 715 C CA . ASP A 1 88 ? 10.208 27.389 -4.476 1.00 53.62 88 ASP A CA 1
ATOM 716 C C . ASP A 1 88 ? 10.846 26.447 -3.434 1.00 53.62 88 ASP A C 1
ATOM 718 O O . ASP A 1 88 ? 10.174 25.594 -2.853 1.00 53.62 88 ASP A O 1
ATOM 722 N N . HIS A 1 89 ? 12.128 26.642 -3.109 1.00 43.75 89 HIS A N 1
ATOM 723 C CA . HIS A 1 89 ? 12.849 25.775 -2.169 1.00 43.75 89 HIS A CA 1
ATOM 724 C C . HIS A 1 89 ? 12.464 25.979 -0.691 1.00 43.75 89 HIS A C 1
ATOM 726 O O . HIS A 1 89 ? 12.595 25.053 0.108 1.00 43.75 89 HIS A O 1
ATOM 732 N N . ALA A 1 90 ? 11.965 27.159 -0.305 1.00 39.34 90 ALA A N 1
ATOM 733 C CA . ALA A 1 90 ? 11.674 27.465 1.100 1.00 39.34 90 ALA A CA 1
ATOM 734 C C . ALA A 1 90 ? 10.337 26.875 1.591 1.00 39.34 90 ALA A C 1
ATOM 736 O O . ALA A 1 90 ? 10.200 26.573 2.774 1.00 39.34 90 ALA A O 1
ATOM 737 N N . ALA A 1 91 ? 9.363 26.661 0.698 1.00 43.12 91 ALA A N 1
ATOM 738 C CA . ALA A 1 91 ? 8.073 26.070 1.067 1.00 43.12 91 ALA A CA 1
ATOM 739 C C . ALA A 1 91 ? 8.161 24.544 1.252 1.00 43.12 91 ALA A C 1
ATOM 741 O O . ALA A 1 91 ? 7.497 23.985 2.124 1.00 43.12 91 ALA A O 1
ATOM 742 N N . ALA A 1 92 ? 9.022 23.875 0.478 1.00 43.84 92 ALA A N 1
ATOM 743 C CA . ALA A 1 92 ? 9.203 22.427 0.554 1.00 43.84 92 ALA A CA 1
ATOM 744 C C . ALA A 1 92 ? 9.897 21.975 1.854 1.00 43.84 92 ALA A C 1
ATOM 746 O O . ALA A 1 92 ? 9.592 20.903 2.367 1.00 43.84 92 ALA A O 1
ATOM 747 N N . LEU A 1 93 ? 10.769 22.814 2.425 1.00 47.44 93 LEU A N 1
ATOM 748 C CA . LEU A 1 93 ? 11.513 22.511 3.656 1.00 47.44 93 LEU A CA 1
ATOM 749 C C . LEU A 1 93 ? 10.731 22.807 4.952 1.00 47.44 93 LEU A C 1
ATOM 751 O O . LEU A 1 93 ? 11.193 22.460 6.033 1.00 47.44 93 LEU A O 1
ATOM 755 N N . SER A 1 94 ? 9.542 23.421 4.867 1.00 41.56 94 SER A N 1
ATOM 756 C CA . SER A 1 94 ? 8.676 23.684 6.031 1.00 41.56 94 SER A CA 1
ATOM 757 C C . SER A 1 94 ? 7.664 22.569 6.301 1.00 41.56 94 SER A C 1
ATOM 759 O O . SER A 1 94 ? 7.011 22.597 7.346 1.00 41.56 94 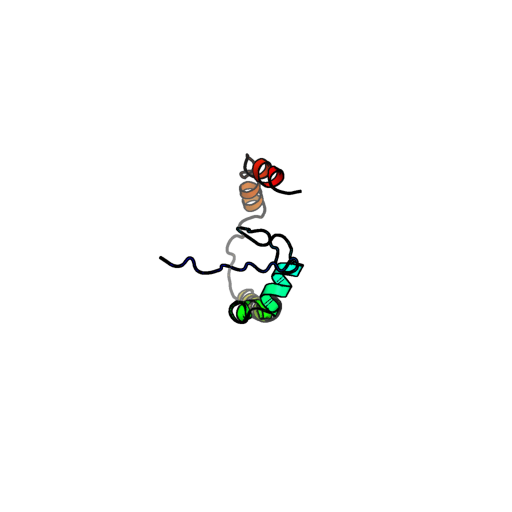SER A O 1
ATOM 761 N N . LEU A 1 95 ? 7.482 21.625 5.375 1.00 48.94 95 LEU A N 1
ATOM 762 C CA . LEU A 1 95 ? 6.476 20.578 5.545 1.00 48.94 95 LEU A CA 1
ATOM 763 C C . LEU A 1 95 ? 7.023 19.293 6.147 1.00 48.94 95 LEU A C 1
ATOM 765 O O . LEU A 1 95 ? 6.232 18.557 6.728 1.00 48.94 95 LEU A O 1
ATOM 769 N N . LEU A 1 96 ? 8.325 19.026 6.061 1.00 43.62 96 LEU A N 1
ATOM 770 C CA . LEU A 1 96 ? 8.907 17.800 6.593 1.00 43.62 96 LEU A CA 1
ATOM 771 C C . LEU A 1 96 ? 10.387 18.018 6.916 1.00 43.62 96 LEU A C 1
ATOM 773 O O . LEU A 1 96 ? 11.198 18.244 6.022 1.00 43.62 96 LEU A O 1
ATOM 777 N N . TYR A 1 97 ? 10.708 17.936 8.204 1.00 42.00 97 TYR A N 1
ATOM 778 C CA . TYR A 1 97 ? 11.961 17.318 8.631 1.00 42.00 97 TYR A CA 1
ATOM 779 C C . TYR A 1 97 ? 12.112 15.943 7.959 1.00 42.00 97 TYR A C 1
ATOM 781 O O . TYR A 1 97 ? 11.067 15.264 7.806 1.00 42.00 97 TYR A O 1
#

Sequence (97 aa):
LEGHDVTTYVFPETVFIAVTAYQNQLITKLKIDSNPFAKGFRDSSRLTEFDRETMESLLHNHSYARSPIRAFSEIEFEEALRNKDSKDHAAALSLLY

Mean predicted aligned error: 18.05 Å

InterPro domains:
  IPR001699 T-box transcription factor [PTHR11267] (6-80)
  IPR008967 p53-like transcription factor, DNA-binding domain superfamily [SSF49417] (6-45)
  IPR036960 T-box superfamily [G3DSA:2.60.40.820] (2-53)
  IPR046360 T-box transcription factor, DNA-binding domain [PF00907] (4-43)
  IPR046360 T-box transcription factor, DNA-binding domain [PR00937] (14-27)
  IPR046360 T-box transcription factor, DNA-binding domain [PR00937] (35-43)
  IPR046360 T-box transcription factor, DNA-binding domain [PS50252] (1-43)

Solvent-accessible surface area (backbone atoms only — not comparable to full-atom values): 6662 Å² total; per-residue (Å²): 133,86,80,79,90,84,83,87,86,86,64,81,89,73,69,79,81,90,69,96,66,83,83,54,64,68,58,49,49,51,46,32,76,70,36,80,92,34,49,79,64,62,56,60,78,54,52,70,58,62,55,44,55,55,49,51,53,56,50,64,65,48,67,83,74,62,80,93,72,84,73,84,52,74,68,65,56,54,55,62,60,69,72,70,81,79,77,70,70,66,65,63,62,72,76,54,130

Radius of gyration: 25.9 Å; Cα contacts (8 Å, |Δi|>4): 10; chains: 1; bounding box: 70×39×59 Å

Foldseek 3Di:
DDDDDDDDDDDPVPDDDDDPDDPDVVVVVVCCVPPPVNVVVVCVVPCVPVVVVVVVVVVVVVVVPDDDDDDPDPVVVVVVVVVPDDDPVVVVVVPDD